Protein AF-A0A927V1V5-F1 (afdb_monomer_lite)

Sequence (125 aa):
MKPTNKSLKPTLYIIYFIAGTVLFLLMTCGIKVPVYQTVEGTVSISGAEVIIQINDYETETLPEQIYYYVNRDEWVECVSDYDASKAGYVISNIHNLEDKTTVHIDVETEQMTLFEIIFKRGGDI

Foldseek 3Di:
DDDDPPPPPVVVVVVVVVVVVVVVLVVLQVDKDFDWDKFKWFWDDDPQWIWTFTPPDDDPDAAQKKWKAPDPVPDIDIDRDWDDDPGGTIDGDDPPCPPPGMMIMIGGDDIDGSSCCVPVVVPVD

Radius of gyration: 23.99 Å; chains: 1; bounding box: 42×27×83 Å

Secondary structure (DSSP, 8-state):
---------HHHHHHHHHHHHHHHHHHHTT-EEEEEEEEEEEEEEETTEEEEEETT---SS--S-EEEESSTTT--EEE---EEETTEEEES--SS-TT-SEEEEEEEEEEEEHHHIIIIITT--

Structure (mmCIF, N/CA/C/O backbone):
data_AF-A0A927V1V5-F1
#
_entry.id   AF-A0A927V1V5-F1
#
loop_
_atom_site.group_PDB
_atom_site.id
_atom_site.type_symbol
_atom_site.label_atom_id
_atom_site.label_alt_id
_atom_site.label_comp_id
_atom_site.label_asym_id
_atom_site.label_entity_id
_atom_site.label_seq_id
_atom_site.pdbx_PDB_ins_code
_atom_site.Cartn_x
_atom_site.Cartn_y
_atom_site.Cartn_z
_atom_site.occupancy
_atom_site.B_iso_or_equiv
_atom_site.auth_seq_id
_atom_site.auth_comp_id
_atom_site.auth_asym_id
_atom_site.auth_atom_id
_atom_site.pdbx_PDB_model_num
ATOM 1 N N . MET A 1 1 ? 11.693 -13.596 -61.434 1.00 47.66 1 MET A N 1
ATOM 2 C CA . MET A 1 1 ? 12.082 -12.763 -60.273 1.00 47.66 1 MET A CA 1
ATOM 3 C C . MET A 1 1 ? 11.845 -13.575 -59.008 1.00 47.66 1 MET A C 1
ATOM 5 O O . MET A 1 1 ? 10.723 -14.006 -58.794 1.00 47.66 1 MET A O 1
ATOM 9 N N . LYS A 1 2 ? 12.896 -13.876 -58.235 1.00 43.66 2 LYS A N 1
ATOM 10 C CA . LYS A 1 2 ? 12.781 -14.594 -56.952 1.00 43.66 2 LYS A CA 1
ATOM 11 C C . LYS A 1 2 ? 12.393 -13.585 -55.861 1.00 43.66 2 LYS A C 1
ATOM 13 O O . LYS A 1 2 ? 13.003 -12.515 -55.842 1.00 43.66 2 LYS A O 1
ATOM 18 N N . PRO A 1 3 ? 11.436 -13.882 -54.967 1.00 50.38 3 PRO A N 1
ATOM 19 C CA . PRO A 1 3 ? 11.122 -12.982 -53.867 1.00 50.38 3 PRO A CA 1
ATOM 20 C C . PRO A 1 3 ? 12.302 -12.967 -52.888 1.00 50.38 3 PRO A C 1
ATOM 22 O O . PRO A 1 3 ? 12.666 -13.990 -52.307 1.00 50.38 3 PRO A O 1
ATOM 25 N N . THR A 1 4 ? 12.939 -11.810 -52.733 1.00 53.06 4 THR A N 1
ATOM 26 C CA . THR A 1 4 ? 13.918 -11.558 -51.677 1.00 53.06 4 THR A CA 1
ATOM 27 C C . THR A 1 4 ? 13.168 -11.461 -50.358 1.00 53.06 4 THR A C 1
ATOM 29 O O . THR A 1 4 ? 12.617 -10.421 -50.004 1.00 53.06 4 THR A O 1
ATOM 32 N N . ASN A 1 5 ? 13.133 -12.573 -49.629 1.00 57.28 5 ASN A N 1
ATOM 33 C CA . ASN A 1 5 ? 12.676 -12.599 -48.251 1.00 57.28 5 ASN A CA 1
ATOM 34 C C . ASN A 1 5 ? 13.672 -11.757 -47.432 1.00 57.28 5 ASN A 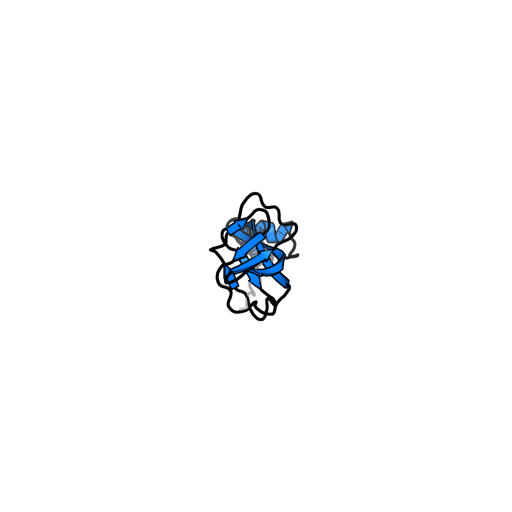C 1
ATOM 36 O O . ASN A 1 5 ? 14.761 -12.225 -47.096 1.00 57.28 5 ASN A O 1
ATOM 40 N N . LYS A 1 6 ? 13.368 -10.470 -47.209 1.00 59.88 6 LYS A N 1
ATOM 41 C CA . LYS A 1 6 ? 14.142 -9.603 -46.313 1.00 59.88 6 LYS A CA 1
ATOM 42 C C . LYS A 1 6 ? 13.939 -10.146 -44.902 1.00 59.88 6 LYS A C 1
ATOM 44 O O . LYS A 1 6 ? 13.024 -9.718 -44.208 1.00 59.88 6 LYS A O 1
ATOM 49 N N . SER A 1 7 ? 14.772 -11.098 -44.481 1.00 60.47 7 SER A N 1
ATOM 50 C CA . SER A 1 7 ? 14.837 -11.477 -43.075 1.00 60.47 7 SER A CA 1
ATOM 51 C C . SER A 1 7 ? 15.182 -10.207 -42.298 1.00 60.47 7 SER A C 1
ATOM 53 O O . SER A 1 7 ? 16.287 -9.671 -42.446 1.00 60.47 7 SER A O 1
ATOM 55 N N . LEU A 1 8 ? 14.235 -9.679 -41.524 1.00 59.47 8 LEU A N 1
ATOM 56 C CA . LEU A 1 8 ? 14.537 -8.680 -40.506 1.00 59.47 8 LEU A CA 1
ATOM 57 C C . LEU A 1 8 ? 15.703 -9.235 -39.684 1.00 59.47 8 LEU A C 1
ATOM 59 O O . LEU A 1 8 ? 15.613 -10.334 -39.140 1.00 59.47 8 LEU A O 1
ATOM 63 N N . LYS A 1 9 ? 16.844 -8.533 -39.706 1.00 73.88 9 LYS A N 1
ATOM 64 C CA . LYS A 1 9 ? 18.068 -9.020 -39.065 1.00 73.88 9 LYS A CA 1
ATOM 65 C C . LYS A 1 9 ? 17.763 -9.206 -37.573 1.00 73.88 9 LYS A C 1
ATOM 67 O O . LYS A 1 9 ? 17.371 -8.218 -36.951 1.00 73.88 9 LYS A O 1
ATOM 72 N N . PRO A 1 10 ? 17.966 -10.400 -36.988 1.00 80.31 10 PRO A N 1
ATOM 73 C CA . PRO A 1 10 ? 17.665 -10.672 -35.578 1.00 80.31 10 PRO A CA 1
ATOM 74 C C . PRO A 1 10 ? 18.268 -9.633 -34.623 1.00 80.31 10 PRO A C 1
ATOM 76 O O . PRO A 1 10 ? 17.669 -9.266 -33.620 1.00 80.31 10 PRO A O 1
ATOM 79 N N . THR A 1 11 ? 19.419 -9.074 -34.993 1.00 84.06 11 THR A N 1
ATOM 80 C CA . THR A 1 11 ? 20.098 -7.992 -34.276 1.00 84.06 11 THR A CA 1
ATOM 8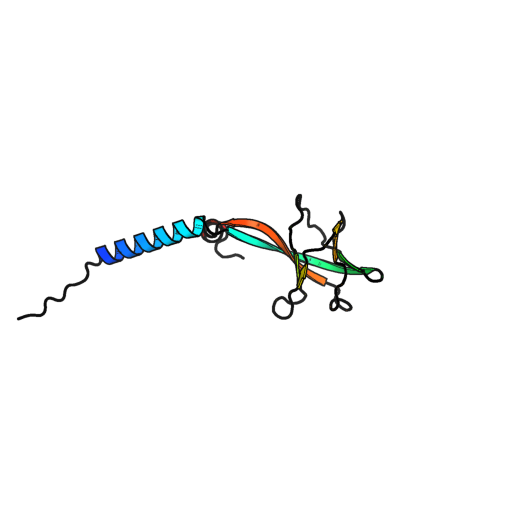1 C C . THR A 1 11 ? 19.250 -6.726 -34.121 1.00 84.06 11 THR A C 1
ATOM 83 O O . THR A 1 11 ? 19.249 -6.134 -33.050 1.00 84.06 11 THR A O 1
ATOM 86 N N . LEU A 1 12 ? 18.505 -6.309 -35.153 1.00 85.75 12 LEU A N 1
ATOM 87 C CA . LEU A 1 12 ? 17.632 -5.129 -35.074 1.00 85.75 12 LEU A CA 1
ATOM 88 C C . LEU A 1 12 ? 16.483 -5.356 -34.091 1.00 85.75 12 LEU A C 1
ATOM 90 O O . LEU A 1 12 ? 16.126 -4.446 -33.350 1.00 85.75 12 LEU A O 1
ATOM 94 N N . TYR A 1 13 ? 15.945 -6.576 -34.058 1.00 87.12 13 TYR A N 1
ATOM 95 C CA . TYR A 1 13 ? 14.906 -6.953 -33.105 1.00 87.12 13 TYR A CA 1
ATOM 96 C C . TYR A 1 13 ? 15.429 -6.926 -31.663 1.00 87.12 13 TYR A C 1
ATOM 98 O O . TYR A 1 13 ? 14.782 -6.361 -30.789 1.00 87.12 13 TYR A O 1
ATOM 106 N N . ILE A 1 14 ? 16.634 -7.459 -31.427 1.00 89.94 14 ILE A N 1
ATOM 107 C CA . ILE A 1 14 ? 17.279 -7.423 -30.106 1.00 89.94 14 ILE A CA 1
ATOM 108 C C . ILE A 1 14 ? 17.517 -5.975 -29.656 1.00 89.94 14 ILE A C 1
ATOM 110 O O . ILE A 1 14 ? 17.200 -5.632 -28.522 1.00 89.94 14 ILE A O 1
ATOM 114 N N . ILE A 1 15 ? 18.031 -5.111 -30.539 1.00 91.00 15 ILE A N 1
ATOM 115 C CA . ILE A 1 15 ? 18.261 -3.693 -30.219 1.00 91.00 15 ILE A CA 1
ATOM 116 C C . ILE A 1 15 ? 16.944 -2.990 -29.878 1.00 91.00 15 ILE A C 1
ATOM 118 O O . ILE A 1 15 ? 16.880 -2.269 -28.886 1.00 91.00 15 ILE A O 1
ATOM 122 N N . TYR A 1 16 ? 15.893 -3.218 -30.670 1.00 91.12 16 TYR A N 1
ATOM 123 C CA . TYR A 1 16 ? 14.567 -2.660 -30.406 1.00 91.12 16 TYR A CA 1
ATOM 124 C C . TYR A 1 16 ? 14.027 -3.106 -29.044 1.00 91.12 16 TYR A C 1
ATOM 126 O O . TYR A 1 16 ? 13.550 -2.282 -28.268 1.00 91.12 16 TYR A O 1
ATOM 134 N N . PHE A 1 17 ? 14.158 -4.396 -28.732 1.00 92.69 17 PHE A N 1
ATOM 135 C CA . PHE A 1 17 ? 13.721 -4.948 -27.458 1.00 92.69 17 PHE A CA 1
ATOM 136 C C . PHE A 1 17 ? 14.469 -4.316 -26.277 1.00 92.69 17 PHE A C 1
ATOM 138 O O . PHE A 1 17 ? 13.840 -3.849 -25.334 1.00 92.69 17 PHE A O 1
ATOM 145 N N . ILE A 1 18 ? 15.801 -4.220 -26.356 1.00 94.69 18 ILE A N 1
ATOM 146 C CA . ILE A 1 18 ? 16.618 -3.578 -25.316 1.00 94.69 18 ILE A CA 1
ATOM 147 C C . ILE A 1 18 ? 16.213 -2.112 -25.139 1.00 94.69 18 ILE A C 1
ATOM 149 O O . ILE A 1 18 ? 16.021 -1.667 -24.011 1.00 94.69 18 ILE A O 1
ATOM 153 N N . ALA A 1 19 ? 16.047 -1.366 -26.235 1.00 94.25 19 ALA A N 1
ATOM 154 C CA . ALA A 1 19 ? 15.645 0.036 -26.176 1.00 94.25 19 ALA A CA 1
ATOM 155 C C . ALA A 1 19 ? 14.267 0.211 -25.517 1.00 94.25 19 ALA A C 1
ATOM 157 O O . ALA A 1 19 ? 14.101 1.096 -24.679 1.00 94.25 19 ALA A O 1
ATOM 158 N N . GLY A 1 20 ? 13.305 -0.656 -25.848 1.00 94.19 20 GLY A N 1
ATOM 159 C CA . GLY A 1 20 ? 11.983 -0.667 -25.225 1.00 94.19 20 GLY A CA 1
ATOM 160 C C . GLY A 1 20 ? 12.049 -0.939 -23.722 1.00 94.19 20 GLY A C 1
ATOM 161 O O . GLY A 1 20 ? 11.460 -0.195 -22.941 1.00 94.19 20 GLY A O 1
ATOM 162 N N . THR A 1 21 ? 12.824 -1.941 -23.306 1.00 91.44 21 THR A N 1
ATOM 163 C CA . THR A 1 21 ? 13.018 -2.266 -21.886 1.00 91.44 21 THR A CA 1
ATOM 164 C C . THR A 1 21 ? 13.675 -1.116 -21.128 1.00 91.44 21 THR A C 1
ATOM 166 O O . THR A 1 21 ? 13.213 -0.752 -20.052 1.00 91.44 21 THR A O 1
ATOM 169 N N . VAL A 1 22 ? 14.716 -0.492 -21.690 1.00 92.38 22 VAL A N 1
ATOM 170 C CA . VAL A 1 22 ? 15.376 0.664 -21.062 1.00 92.38 22 VAL A CA 1
ATOM 171 C C . VAL A 1 22 ? 14.407 1.838 -20.926 1.00 92.38 22 VAL A C 1
ATOM 173 O O . VAL A 1 22 ? 14.347 2.451 -19.864 1.00 92.38 22 VAL A O 1
ATOM 176 N N . LEU A 1 23 ? 13.618 2.134 -21.963 1.00 93.56 23 LEU A N 1
ATOM 177 C CA . LEU A 1 23 ? 12.625 3.206 -21.913 1.00 93.56 23 LEU A CA 1
ATOM 178 C C . LEU A 1 23 ? 11.558 2.939 -20.843 1.00 93.56 23 LEU A C 1
ATOM 180 O O . LEU A 1 23 ? 11.210 3.845 -20.089 1.00 93.56 23 LEU A O 1
ATOM 184 N N . PHE A 1 24 ? 11.075 1.699 -20.750 1.00 90.38 24 PHE A N 1
ATOM 185 C CA . PHE A 1 24 ? 10.141 1.285 -19.707 1.00 90.38 24 PHE A CA 1
ATOM 186 C C . PHE A 1 24 ? 10.739 1.495 -18.310 1.00 90.38 24 PHE A C 1
ATOM 188 O O . PHE A 1 24 ? 10.131 2.178 -17.490 1.00 90.38 24 PHE A O 1
ATOM 195 N N . LEU A 1 25 ? 11.957 1.001 -18.065 1.00 89.56 25 LEU A N 1
ATOM 196 C CA . LEU A 1 25 ? 12.640 1.158 -16.777 1.00 89.56 25 LEU A CA 1
ATOM 197 C C . LEU A 1 25 ? 12.826 2.633 -16.400 1.00 89.56 25 LEU A C 1
ATOM 199 O O . LEU A 1 25 ? 12.541 3.013 -15.266 1.00 89.56 25 LEU A O 1
ATOM 203 N N . LEU A 1 26 ? 13.219 3.484 -17.351 1.00 90.50 26 LEU A N 1
ATOM 204 C CA . LEU A 1 26 ? 13.342 4.925 -17.118 1.00 90.50 26 LEU A CA 1
ATOM 205 C C . LEU A 1 26 ? 12.011 5.560 -16.705 1.00 90.50 26 LEU A C 1
ATOM 207 O O . LEU A 1 26 ? 11.992 6.394 -15.801 1.00 90.50 26 LEU A O 1
ATOM 211 N N . MET A 1 27 ? 10.898 5.151 -17.320 1.00 89.62 27 MET A N 1
ATOM 212 C CA . MET A 1 27 ? 9.579 5.638 -16.916 1.00 89.62 27 MET A CA 1
ATOM 213 C C . MET A 1 27 ? 9.186 5.154 -15.517 1.00 89.62 27 MET A C 1
ATOM 215 O O . MET A 1 27 ? 8.623 5.933 -14.750 1.00 89.62 27 MET A O 1
ATOM 219 N N . THR A 1 28 ? 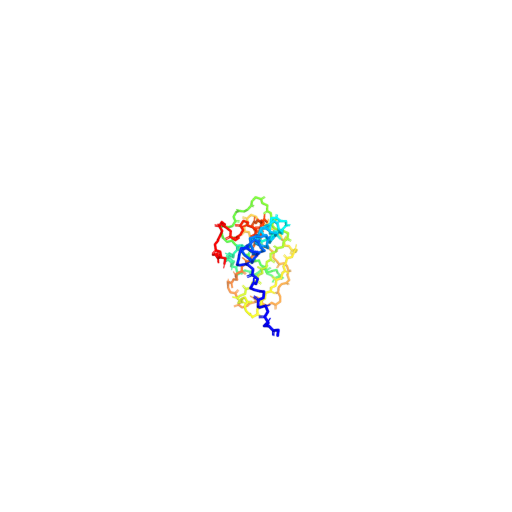9.535 3.920 -15.135 1.00 90.25 28 THR A N 1
ATOM 220 C CA . THR A 1 28 ? 9.219 3.403 -13.790 1.00 90.25 28 THR A CA 1
ATOM 221 C C . THR A 1 28 ? 9.905 4.170 -12.655 1.00 90.25 28 THR A C 1
ATOM 223 O O . THR A 1 28 ? 9.363 4.225 -11.555 1.00 90.25 28 THR A O 1
ATOM 226 N N . CYS A 1 29 ? 11.039 4.831 -12.910 1.00 86.62 29 CYS A N 1
ATOM 227 C CA . CYS A 1 29 ? 11.691 5.700 -11.924 1.00 86.62 29 CYS A CA 1
ATOM 228 C C . CYS A 1 29 ? 10.888 6.977 -11.614 1.00 86.62 29 CYS A C 1
ATOM 230 O O . CYS A 1 29 ? 11.083 7.577 -10.561 1.00 86.62 29 CYS A O 1
ATOM 232 N N . GLY A 1 30 ? 10.013 7.417 -12.526 1.00 85.19 30 GLY A N 1
ATOM 233 C CA . GLY A 1 30 ? 9.192 8.621 -12.353 1.00 85.19 30 GLY A CA 1
ATOM 234 C C . GLY A 1 30 ? 7.824 8.364 -11.719 1.00 85.19 30 GLY A C 1
ATOM 235 O O . GLY A 1 30 ? 7.166 9.306 -11.283 1.00 85.19 30 GLY A O 1
ATOM 236 N N . ILE A 1 31 ? 7.388 7.104 -11.667 1.00 87.88 31 ILE A N 1
ATOM 237 C CA . ILE A 1 31 ? 6.092 6.720 -11.106 1.00 87.88 31 ILE A CA 1
ATOM 238 C C . ILE A 1 31 ? 6.281 6.458 -9.615 1.00 87.88 31 ILE A C 1
ATOM 240 O O . ILE A 1 31 ? 6.986 5.521 -9.243 1.00 87.88 31 ILE A O 1
ATOM 244 N N . LYS A 1 32 ? 5.645 7.275 -8.773 1.00 87.94 32 LYS A N 1
ATOM 245 C CA . LYS A 1 32 ? 5.547 7.031 -7.331 1.00 87.94 32 LYS A CA 1
ATOM 246 C C . LYS A 1 32 ? 4.305 6.207 -7.028 1.00 87.94 32 LYS A C 1
ATOM 248 O O . LYS A 1 32 ? 3.241 6.474 -7.581 1.00 87.94 32 LYS A O 1
ATOM 253 N N . VAL A 1 33 ? 4.459 5.227 -6.152 1.00 85.31 33 VAL A N 1
ATOM 254 C CA . VAL A 1 33 ? 3.401 4.329 -5.706 1.00 85.31 33 VAL A CA 1
ATOM 255 C C . VAL A 1 33 ? 3.390 4.347 -4.174 1.00 85.31 33 VAL A C 1
ATOM 257 O O . VAL A 1 33 ? 4.448 4.137 -3.569 1.00 85.31 33 VAL A O 1
ATOM 260 N N . PRO A 1 34 ? 2.238 4.623 -3.545 1.00 82.38 34 PRO A N 1
ATOM 261 C CA . PRO A 1 34 ? 2.098 4.514 -2.099 1.00 82.38 34 PRO A CA 1
ATOM 262 C C . PRO A 1 34 ? 2.160 3.043 -1.675 1.00 82.38 34 PRO A C 1
ATOM 264 O O . PRO A 1 34 ? 1.572 2.170 -2.319 1.00 82.38 34 PRO A O 1
ATOM 267 N N . VAL A 1 35 ? 2.897 2.767 -0.603 1.00 81.25 35 VAL A N 1
ATOM 268 C CA . VAL A 1 35 ? 3.037 1.433 -0.019 1.00 81.25 35 VAL A CA 1
ATOM 269 C C . VAL A 1 35 ? 2.235 1.376 1.26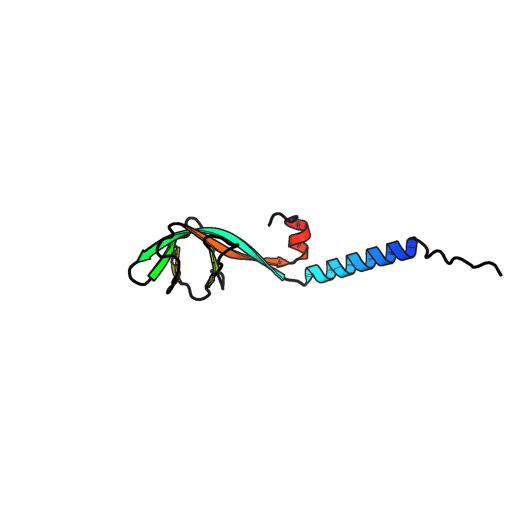9 1.00 81.25 35 VAL A C 1
ATOM 271 O O . VAL A 1 35 ? 2.483 2.137 2.207 1.00 81.25 35 VAL A O 1
ATOM 274 N N . TYR A 1 36 ? 1.298 0.436 1.314 1.00 81.62 36 TYR A N 1
ATOM 275 C CA . TYR A 1 36 ? 0.441 0.213 2.468 1.00 81.62 36 TYR A CA 1
ATOM 276 C C . TYR A 1 36 ? 0.923 -0.985 3.276 1.00 81.62 36 TYR A C 1
ATOM 278 O O . TYR A 1 36 ? 1.366 -1.988 2.715 1.00 81.62 36 TYR A O 1
ATOM 286 N N . GLN A 1 37 ? 0.807 -0.880 4.594 1.00 79.75 37 GLN A N 1
ATOM 287 C CA . GLN A 1 37 ? 0.937 -2.000 5.510 1.00 79.75 37 GLN A CA 1
ATOM 288 C C . GLN A 1 37 ? -0.422 -2.279 6.139 1.00 79.75 37 GLN A C 1
ATOM 290 O O . GLN A 1 37 ? -1.064 -1.368 6.658 1.00 79.75 37 GLN A O 1
ATOM 295 N N . THR A 1 38 ? -0.840 -3.541 6.109 1.00 84.69 38 THR A N 1
ATOM 296 C CA . THR A 1 38 ? -2.051 -3.981 6.799 1.00 84.69 38 THR A CA 1
ATOM 297 C C . THR A 1 38 ? -1.737 -4.257 8.264 1.00 84.69 38 THR A C 1
ATOM 299 O O . THR A 1 38 ? -0.842 -5.045 8.578 1.00 84.69 38 THR A O 1
ATOM 302 N N . VAL A 1 39 ? -2.488 -3.628 9.160 1.00 81.62 39 VAL A N 1
ATOM 303 C CA . VAL A 1 39 ? -2.434 -3.848 10.609 1.00 81.62 39 VAL A CA 1
ATOM 304 C C . VAL A 1 39 ? -3.807 -4.248 11.131 1.00 81.62 39 VAL A C 1
ATOM 306 O O . VAL A 1 39 ? -4.834 -3.887 10.558 1.00 81.62 39 VAL A O 1
ATOM 309 N N . GLU A 1 40 ? -3.838 -5.019 12.213 1.00 82.25 40 GLU A N 1
ATOM 310 C CA . GLU A 1 40 ? -5.090 -5.399 12.864 1.00 82.25 40 GLU A CA 1
ATOM 311 C C . GLU A 1 40 ? -5.477 -4.363 13.922 1.00 82.25 40 GLU A C 1
ATOM 313 O O . GLU A 1 40 ? -4.682 -3.993 14.788 1.00 82.25 40 GLU A O 1
ATOM 318 N N . GLY A 1 41 ? -6.721 -3.898 13.848 1.00 77.81 41 GLY A N 1
ATOM 319 C CA . GLY A 1 41 ? -7.340 -3.000 14.808 1.00 77.81 41 GLY A CA 1
ATOM 320 C C . GLY A 1 41 ? -8.455 -3.699 15.578 1.00 77.81 41 GLY A C 1
ATOM 321 O O . GLY A 1 41 ? -9.246 -4.459 15.015 1.00 77.81 41 GLY A O 1
ATOM 322 N N . THR A 1 42 ? -8.546 -3.423 16.875 1.00 79.06 42 THR A N 1
ATOM 323 C CA . THR A 1 42 ? -9.689 -3.829 17.701 1.00 79.06 42 THR A CA 1
ATOM 324 C C . THR A 1 42 ? -10.725 -2.717 17.698 1.00 79.06 42 THR A C 1
ATOM 326 O O . THR A 1 42 ? -10.398 -1.560 17.955 1.00 79.06 42 THR A O 1
ATOM 329 N N . VAL A 1 43 ? -11.979 -3.060 17.424 1.00 79.50 43 VAL A N 1
ATOM 330 C CA . VAL A 1 43 ? -13.077 -2.091 17.442 1.00 79.50 43 VAL A CA 1
ATOM 331 C C . VAL A 1 43 ? -13.618 -1.981 18.863 1.00 79.50 43 VAL A C 1
ATOM 333 O O . VAL A 1 43 ? -13.938 -2.983 19.502 1.00 79.50 43 VAL A O 1
ATOM 336 N N . SER A 1 44 ? -13.750 -0.755 19.358 1.00 74.31 44 SER A N 1
ATOM 337 C CA . SER A 1 44 ? -14.434 -0.456 20.611 1.00 74.31 44 SER A CA 1
ATOM 338 C C . SER A 1 44 ? -15.458 0.651 20.389 1.00 74.31 44 SER A C 1
ATOM 340 O O . SER A 1 44 ? -15.180 1.660 19.746 1.00 74.31 44 SER A O 1
ATOM 342 N N . ILE A 1 45 ? -16.671 0.445 20.895 1.00 72.75 45 ILE A N 1
ATOM 343 C CA . ILE A 1 45 ? -17.770 1.402 20.754 1.00 72.75 45 ILE A CA 1
ATOM 344 C C . ILE A 1 45 ? -17.865 2.187 22.059 1.00 72.75 45 ILE A C 1
ATOM 346 O O . ILE A 1 45 ? -18.098 1.606 23.121 1.00 72.75 45 ILE A O 1
ATOM 350 N N . SER A 1 46 ? -17.685 3.505 21.985 1.00 69.00 46 SER A N 1
ATOM 351 C CA . SER A 1 46 ? -17.798 4.408 23.132 1.00 69.00 46 SER A CA 1
ATOM 352 C C . SER A 1 46 ? -18.862 5.465 22.848 1.00 69.00 46 SER A C 1
ATOM 354 O O . SER A 1 46 ? -18.593 6.531 22.299 1.00 69.00 46 SER A O 1
ATOM 356 N N . GLY A 1 47 ? -20.108 5.173 23.225 1.00 69.94 47 GLY A N 1
ATOM 357 C CA . GLY A 1 47 ? -21.231 6.080 22.984 1.00 69.94 47 GLY A CA 1
ATOM 358 C C . GLY A 1 47 ? -21.607 6.145 21.502 1.00 69.94 47 GLY A C 1
ATOM 359 O O . GLY A 1 47 ? -22.090 5.157 20.963 1.00 69.94 47 GLY A O 1
ATOM 360 N N . ALA A 1 48 ? -21.423 7.309 20.871 1.00 65.94 48 ALA A N 1
ATOM 361 C CA . ALA A 1 48 ? -21.706 7.536 19.446 1.00 65.94 48 ALA A CA 1
ATOM 362 C C . ALA A 1 48 ? -20.450 7.462 18.553 1.00 65.94 48 ALA A C 1
ATOM 364 O O . ALA A 1 48 ? -20.531 7.701 17.350 1.00 65.94 48 ALA A O 1
ATOM 365 N N . GLU A 1 49 ? -19.291 7.162 19.141 1.00 67.19 49 GLU A N 1
ATOM 366 C CA . GLU A 1 49 ? -18.002 7.111 18.455 1.00 67.19 49 GLU A CA 1
ATOM 367 C C . GLU A 1 49 ? -17.503 5.666 18.368 1.00 67.19 49 GLU A C 1
ATOM 369 O O . GLU A 1 49 ? -17.639 4.880 19.315 1.00 67.19 49 GLU A O 1
ATOM 374 N N . VAL A 1 50 ? -16.912 5.321 17.221 1.00 68.69 50 VAL A N 1
ATOM 375 C CA . VAL A 1 50 ? -16.259 4.032 16.998 1.00 68.69 50 VAL A CA 1
ATOM 376 C C . VAL A 1 50 ? -14.755 4.260 17.061 1.00 68.69 50 VAL A C 1
ATOM 378 O O . VAL A 1 50 ? -14.163 4.967 16.251 1.00 68.69 50 VAL A O 1
ATOM 381 N N . ILE A 1 51 ? -14.123 3.674 18.067 1.00 70.88 51 ILE A N 1
ATOM 382 C CA . ILE A 1 51 ? -12.692 3.815 18.303 1.00 70.88 51 ILE A CA 1
ATOM 383 C C . ILE A 1 51 ? -12.023 2.542 17.807 1.00 70.88 51 ILE A C 1
ATOM 385 O O . ILE A 1 51 ? -12.331 1.450 18.294 1.00 70.88 51 ILE A O 1
ATOM 389 N N . ILE A 1 52 ? -11.098 2.678 16.857 1.00 71.94 52 ILE A N 1
ATOM 390 C CA . ILE A 1 52 ? -10.316 1.554 16.354 1.00 71.94 52 ILE A CA 1
ATOM 391 C C . ILE A 1 52 ? -8.924 1.618 16.972 1.00 71.94 52 ILE A C 1
ATOM 393 O O . ILE A 1 52 ? -8.093 2.478 16.669 1.00 71.94 52 ILE A O 1
ATOM 397 N N . GLN A 1 53 ? -8.673 0.681 17.876 1.00 70.75 53 GLN A N 1
ATOM 398 C CA . GLN A 1 53 ? -7.413 0.587 18.582 1.00 70.75 53 GLN A CA 1
ATOM 399 C C . GLN A 1 53 ? -6.438 -0.272 17.781 1.00 70.75 53 GLN A C 1
ATOM 401 O O . GLN A 1 53 ? -6.646 -1.477 17.645 1.00 70.75 53 GLN A O 1
ATOM 406 N N . ILE A 1 54 ? -5.374 0.335 17.261 1.00 69.19 54 ILE A N 1
ATOM 407 C CA . ILE A 1 54 ? -4.270 -0.394 16.634 1.00 69.19 54 ILE A CA 1
ATOM 408 C C . ILE A 1 54 ? -3.201 -0.600 17.702 1.00 69.19 54 ILE A C 1
ATOM 410 O O . ILE A 1 54 ? -2.623 0.367 18.197 1.00 69.19 54 ILE A O 1
ATOM 414 N N . ASN A 1 55 ? -2.958 -1.853 18.076 1.00 58.19 55 ASN A N 1
ATOM 415 C CA . ASN A 1 55 ? -1.863 -2.188 18.980 1.00 58.19 55 ASN A CA 1
ATOM 416 C C . ASN A 1 55 ? -0.555 -2.256 18.169 1.00 58.19 55 ASN A C 1
ATOM 418 O O . ASN A 1 55 ? -0.556 -2.748 17.044 1.00 58.19 55 ASN A O 1
ATOM 422 N N . ASP A 1 56 ? 0.544 -1.755 18.735 1.00 57.91 56 ASP A N 1
ATOM 423 C CA . ASP A 1 56 ? 1.906 -1.824 18.172 1.00 57.91 56 ASP A CA 1
ATOM 424 C C . ASP A 1 56 ? 2.180 -1.053 16.859 1.00 57.91 56 ASP A C 1
ATOM 426 O O . ASP A 1 56 ? 3.174 -1.325 16.185 1.00 57.91 56 ASP A O 1
ATOM 430 N N . TYR A 1 57 ? 1.369 -0.050 16.497 1.00 59.56 57 TYR A N 1
ATOM 431 C CA . TYR A 1 57 ? 1.671 0.829 15.357 1.00 59.56 57 TYR A CA 1
ATOM 432 C C . TYR A 1 57 ? 2.248 2.174 15.816 1.00 59.56 57 TYR A C 1
ATOM 434 O O . TYR A 1 57 ? 1.519 3.123 16.104 1.00 59.56 57 TYR A O 1
ATOM 442 N N . GLU A 1 58 ? 3.577 2.249 15.891 1.00 55.91 58 GLU A N 1
ATOM 443 C CA . GLU A 1 58 ? 4.310 3.490 16.147 1.00 55.91 58 GLU A CA 1
ATOM 444 C C . GLU A 1 58 ? 4.783 4.098 14.820 1.00 55.91 58 GLU A C 1
ATOM 446 O O . GLU A 1 58 ? 5.740 3.622 14.211 1.00 55.91 58 GLU A O 1
ATOM 451 N N . THR A 1 59 ? 4.134 5.174 14.371 1.00 56.38 59 THR A N 1
ATOM 452 C CA . THR A 1 59 ? 4.658 6.011 13.282 1.00 56.38 59 THR A CA 1
ATOM 453 C C . THR A 1 59 ? 4.927 7.421 13.769 1.00 56.38 59 THR A C 1
ATOM 455 O O . THR A 1 59 ? 4.097 8.026 14.444 1.00 56.38 59 THR A O 1
ATOM 458 N N . GLU A 1 60 ? 6.076 7.981 13.385 1.00 53.25 60 GLU A N 1
ATOM 459 C CA . GLU A 1 60 ? 6.419 9.381 13.677 1.00 53.25 60 GLU A CA 1
ATOM 460 C C . GLU A 1 60 ? 5.507 10.375 12.937 1.00 53.25 60 GLU A C 1
ATOM 462 O O . GLU A 1 60 ? 5.331 11.510 13.379 1.00 53.25 60 GLU A O 1
ATOM 467 N N . THR A 1 61 ? 4.906 9.948 11.824 1.00 59.50 61 THR A N 1
ATOM 468 C CA . THR A 1 61 ? 4.003 10.750 10.997 1.00 59.50 61 THR A CA 1
ATOM 469 C C . THR A 1 61 ? 2.690 10.025 10.781 1.00 59.50 61 THR A C 1
ATOM 471 O O . THR A 1 61 ? 2.684 8.848 10.424 1.00 59.50 61 THR A O 1
ATOM 474 N N . LEU A 1 62 ? 1.585 10.741 10.970 1.00 64.12 62 LEU A N 1
ATOM 475 C CA . LEU A 1 62 ? 0.253 10.231 10.680 1.00 64.12 62 LEU A CA 1
ATOM 476 C C . LEU A 1 62 ? 0.009 10.272 9.167 1.00 64.12 62 LEU A C 1
ATOM 478 O O . LEU A 1 62 ? 0.254 11.315 8.555 1.00 64.12 62 LEU A O 1
ATOM 482 N N . PRO A 1 63 ? -0.439 9.170 8.553 1.00 69.00 63 PRO A N 1
ATOM 483 C CA . PRO A 1 63 ? -0.752 9.143 7.128 1.00 69.00 63 PRO A CA 1
ATOM 484 C C . PRO A 1 63 ? -1.947 10.043 6.815 1.00 69.00 63 PRO A C 1
ATOM 486 O O . PRO A 1 63 ? -2.865 10.182 7.611 1.00 69.00 63 PRO A O 1
ATOM 489 N N . GLU A 1 64 ? -2.003 10.641 5.633 1.00 68.62 64 GLU A N 1
ATOM 490 C CA . GLU A 1 64 ? -3.135 11.519 5.297 1.00 68.62 64 GLU A CA 1
ATOM 491 C C . GLU A 1 64 ? -4.474 10.766 5.215 1.00 68.62 64 GLU A C 1
ATOM 493 O O . GLU A 1 64 ? -5.534 11.359 5.412 1.00 68.62 64 GLU A O 1
ATOM 498 N N . GLN A 1 65 ? -4.439 9.468 4.904 1.00 74.62 65 GLN A N 1
ATOM 499 C CA . GLN A 1 65 ? -5.621 8.625 4.737 1.00 74.62 65 GLN A CA 1
ATOM 500 C C . GLN A 1 65 ? -5.343 7.217 5.259 1.00 74.62 65 GLN A C 1
ATOM 502 O O . GLN A 1 65 ? -4.249 6.680 5.071 1.00 74.62 65 GLN A O 1
ATOM 507 N N . ILE A 1 66 ? -6.356 6.612 5.872 1.00 77.06 66 ILE A N 1
ATOM 508 C CA . ILE A 1 66 ? -6.353 5.206 6.275 1.00 77.06 66 ILE A CA 1
ATOM 509 C C . ILE A 1 66 ? -7.516 4.485 5.603 1.00 77.06 66 ILE A C 1
ATOM 511 O O . ILE A 1 66 ? -8.597 5.051 5.427 1.00 77.06 66 ILE A O 1
ATOM 515 N N . TYR A 1 67 ? -7.300 3.227 5.240 1.00 84.25 67 TYR A N 1
ATOM 516 C CA . TYR A 1 67 ? -8.349 2.374 4.694 1.00 84.25 67 TYR A CA 1
ATOM 517 C C . TYR A 1 67 ? -8.652 1.273 5.691 1.00 84.25 67 TYR A C 1
ATOM 519 O O . TYR A 1 67 ? -7.723 0.636 6.172 1.00 84.25 67 TYR A O 1
ATOM 527 N N . TYR A 1 68 ? -9.920 1.014 5.994 1.00 83.38 68 TYR A N 1
ATOM 528 C CA . TYR A 1 68 ? -10.301 -0.053 6.916 1.00 83.38 68 TYR A CA 1
ATOM 529 C C . TYR A 1 68 ? -11.320 -1.009 6.293 1.00 83.38 68 TYR A C 1
ATOM 531 O O . TYR A 1 68 ? -12.136 -0.623 5.451 1.00 83.38 68 TYR A O 1
ATOM 539 N N . TYR A 1 69 ? -11.251 -2.279 6.689 1.00 83.50 69 TYR A N 1
ATOM 540 C CA . TYR A 1 69 ? -12.119 -3.342 6.191 1.00 83.50 69 TYR A CA 1
ATOM 541 C C . TYR A 1 69 ? -12.179 -4.535 7.145 1.00 83.50 69 TYR A C 1
ATOM 543 O O . TYR A 1 69 ? -11.254 -4.809 7.901 1.00 83.50 69 TYR A O 1
ATOM 551 N N . VAL A 1 70 ? -13.272 -5.295 7.078 1.00 82.44 70 VAL A N 1
ATOM 552 C CA . VAL A 1 70 ? -13.358 -6.631 7.701 1.00 82.44 70 VAL A CA 1
ATOM 553 C C . VAL A 1 70 ? -12.954 -7.702 6.690 1.00 82.44 70 VAL A C 1
ATOM 555 O O . VAL A 1 70 ? -12.221 -8.628 7.017 1.00 82.44 70 VAL A O 1
ATOM 558 N N . ASN A 1 71 ? -13.416 -7.552 5.448 1.00 78.81 71 ASN A N 1
ATOM 559 C CA . ASN A 1 71 ? -13.054 -8.385 4.311 1.00 78.81 71 ASN A CA 1
ATOM 560 C C . ASN A 1 71 ? -12.801 -7.470 3.107 1.00 78.81 71 ASN A C 1
ATOM 562 O O . ASN A 1 71 ? -13.706 -6.752 2.675 1.00 78.81 71 ASN A O 1
ATOM 566 N N . ARG A 1 72 ? -11.572 -7.502 2.578 1.00 77.62 72 ARG A N 1
ATOM 567 C CA . ARG A 1 72 ? -11.117 -6.618 1.496 1.00 77.62 72 ARG A CA 1
ATOM 568 C C . ARG A 1 72 ? -11.939 -6.777 0.216 1.00 77.62 72 ARG A C 1
ATOM 570 O O . ARG A 1 72 ? -12.122 -5.804 -0.508 1.00 77.62 72 ARG A O 1
ATOM 577 N N . ASP A 1 73 ? -12.446 -7.982 -0.040 1.00 79.44 73 ASP A N 1
ATOM 578 C CA . ASP A 1 73 ? -13.216 -8.297 -1.249 1.00 79.44 73 ASP A CA 1
ATOM 579 C C . ASP A 1 73 ? -14.684 -7.858 -1.154 1.00 79.44 73 ASP A C 1
ATOM 581 O O . ASP A 1 73 ? -15.375 -7.765 -2.169 1.00 79.44 73 ASP A O 1
ATOM 585 N N . GLU A 1 74 ? -15.174 -7.592 0.058 1.00 75.62 74 GLU A N 1
ATOM 586 C CA . GLU A 1 74 ? -16.571 -7.226 0.298 1.00 75.62 74 GLU A CA 1
ATOM 587 C C . GLU A 1 74 ? -16.743 -5.724 0.514 1.00 75.62 74 GLU A C 1
ATOM 589 O O . GLU A 1 74 ? -17.667 -5.126 -0.040 1.00 75.62 74 GLU A O 1
ATOM 594 N N . TRP A 1 75 ? -15.888 -5.116 1.343 1.00 75.38 75 TRP A N 1
ATOM 595 C CA . TRP A 1 75 ? -16.093 -3.744 1.795 1.00 75.38 75 TRP A CA 1
ATOM 596 C C . TRP A 1 75 ? -14.800 -3.094 2.282 1.00 75.38 75 TRP A C 1
ATOM 598 O O . TRP A 1 75 ? -14.190 -3.576 3.234 1.00 75.38 75 TRP A O 1
ATOM 608 N N . VAL A 1 76 ? -14.427 -1.971 1.665 1.00 81.31 76 VAL A N 1
ATOM 609 C CA . VAL A 1 76 ? -13.287 -1.133 2.061 1.00 81.31 76 VAL A CA 1
ATOM 610 C C . VAL A 1 76 ? -13.763 0.309 2.175 1.00 81.31 76 VAL A C 1
ATOM 612 O O . VAL A 1 76 ? -14.340 0.845 1.228 1.00 81.31 76 VAL A O 1
ATOM 615 N N . GLU A 1 77 ? -13.490 0.945 3.309 1.00 80.31 77 GLU A N 1
ATOM 616 C CA . GLU A 1 77 ? -13.782 2.360 3.532 1.00 80.31 77 GLU A CA 1
ATOM 617 C C . GLU A 1 77 ? -12.503 3.169 3.721 1.00 80.31 77 GLU A C 1
ATOM 619 O O . GLU A 1 77 ? -11.543 2.705 4.330 1.00 80.31 77 GLU A O 1
ATOM 624 N N . CYS A 1 78 ? -12.504 4.390 3.185 1.00 79.12 78 CYS A N 1
ATOM 625 C CA . CYS A 1 78 ? -11.413 5.348 3.318 1.00 79.12 78 CYS A CA 1
ATOM 626 C C . CYS A 1 78 ? -11.806 6.429 4.320 1.00 79.12 78 CYS A C 1
ATOM 628 O O . CYS A 1 78 ? -12.893 7.004 4.225 1.00 79.12 78 CYS A O 1
ATOM 630 N N . VAL A 1 79 ? -10.902 6.722 5.249 1.00 75.25 79 VAL A N 1
ATOM 631 C CA . VAL A 1 79 ? -11.077 7.744 6.275 1.00 75.25 79 VAL A CA 1
ATOM 632 C C . VAL A 1 79 ? -9.896 8.693 6.219 1.00 75.25 79 VAL A C 1
ATOM 634 O O . VAL A 1 79 ? -8.740 8.295 6.355 1.00 75.25 79 VAL A O 1
ATOM 637 N N . SER A 1 80 ? -10.207 9.968 6.025 1.00 71.75 80 SER A N 1
ATOM 638 C CA . SER A 1 80 ? -9.245 11.071 6.069 1.00 71.75 80 SER A CA 1
ATOM 639 C C . SER A 1 80 ? -9.399 11.941 7.316 1.00 71.75 80 SER A C 1
ATOM 641 O O . SER A 1 80 ? -8.527 12.751 7.605 1.00 71.75 80 SER A O 1
ATOM 643 N N . ASP A 1 81 ? -10.527 11.818 8.018 1.00 69.50 81 ASP A N 1
ATOM 644 C CA . ASP A 1 81 ? -10.832 12.579 9.227 1.00 69.50 81 ASP A CA 1
ATOM 645 C C . ASP A 1 81 ? -10.813 11.623 10.417 1.00 69.50 81 ASP A C 1
ATOM 647 O O . ASP A 1 81 ? -11.788 10.927 10.707 1.00 69.50 81 ASP A O 1
ATOM 651 N N . TYR A 1 82 ? -9.642 11.509 11.031 1.00 69.06 82 TYR A N 1
ATOM 652 C CA . TYR A 1 82 ? -9.416 10.672 12.194 1.00 69.06 82 TYR A CA 1
ATOM 653 C C . TYR A 1 82 ? -8.466 11.393 13.151 1.00 69.06 82 TYR A C 1
ATOM 655 O O . TYR A 1 82 ? -7.588 12.149 12.728 1.00 69.06 82 TYR A O 1
ATOM 663 N N . ASP A 1 83 ? -8.621 11.139 14.447 1.00 67.94 83 ASP A N 1
ATOM 664 C CA . ASP A 1 83 ? -7.672 11.610 15.455 1.00 67.94 83 ASP A CA 1
ATOM 665 C C . ASP A 1 83 ? -6.780 10.442 15.869 1.00 67.94 83 ASP A C 1
ATOM 667 O O . ASP A 1 83 ? -7.265 9.402 16.324 1.00 67.94 83 ASP A O 1
ATOM 671 N N . ALA A 1 84 ? -5.471 10.591 15.689 1.00 61.94 84 ALA A N 1
ATOM 672 C CA . ALA A 1 84 ? -4.520 9.628 16.209 1.00 61.94 84 ALA A CA 1
ATOM 673 C C . ALA A 1 84 ? -4.055 10.074 17.590 1.00 61.94 84 ALA A C 1
ATOM 675 O O . ALA A 1 84 ? -3.083 10.813 17.773 1.00 61.94 84 ALA A O 1
ATOM 676 N N . SER A 1 85 ? -4.759 9.563 18.588 1.00 59.62 85 SER A N 1
ATOM 677 C CA . SER A 1 85 ? -4.289 9.618 19.961 1.00 59.62 85 SER A CA 1
ATOM 678 C C . SER A 1 85 ? -3.188 8.572 20.171 1.00 59.62 85 SER A C 1
ATOM 680 O O . SER A 1 85 ? -3.119 7.565 19.469 1.00 59.62 85 SER A O 1
ATOM 682 N N . LYS A 1 86 ? -2.354 8.749 21.204 1.00 47.50 86 LYS A N 1
ATOM 683 C CA . LYS A 1 86 ? -1.275 7.804 21.571 1.00 47.50 86 LYS A CA 1
ATOM 684 C C . LYS A 1 86 ? -1.727 6.351 21.809 1.00 47.50 86 LYS A C 1
ATOM 686 O O . LYS A 1 86 ? -0.875 5.496 22.008 1.00 47.50 86 LYS A O 1
ATOM 691 N N . ALA A 1 87 ? -3.032 6.087 21.863 1.00 48.41 87 ALA A N 1
ATOM 692 C CA . ALA A 1 87 ? -3.592 4.765 22.104 1.00 48.41 87 ALA A CA 1
ATOM 693 C C . ALA A 1 87 ? -4.338 4.176 20.894 1.00 48.41 87 ALA A C 1
ATOM 695 O O . ALA A 1 87 ? -4.728 3.019 20.978 1.00 48.41 87 ALA A O 1
ATOM 696 N N . GLY A 1 88 ? -4.556 4.921 19.801 1.00 55.94 88 GLY A N 1
ATOM 697 C CA . GLY A 1 88 ? -5.315 4.433 18.644 1.00 55.94 88 GLY A CA 1
ATOM 698 C C . GLY A 1 88 ? -5.931 5.534 17.776 1.00 55.94 88 GLY A C 1
ATOM 699 O O . GLY A 1 88 ? -5.856 6.722 18.108 1.00 55.94 88 GLY A O 1
ATOM 700 N N . TYR A 1 89 ? -6.557 5.103 16.678 1.00 63.59 89 TYR A N 1
ATOM 701 C CA . TYR A 1 89 ? -7.226 5.950 15.692 1.00 63.59 89 TYR A CA 1
ATOM 702 C C . TYR A 1 89 ? -8.719 6.062 16.044 1.00 63.59 89 TYR A C 1
ATOM 704 O O . TYR A 1 89 ? -9.438 5.062 16.111 1.00 63.59 89 TYR A O 1
ATOM 712 N N . VAL A 1 90 ? -9.200 7.279 16.295 1.00 57.97 90 VAL A N 1
ATOM 713 C CA . VAL A 1 90 ? -10.623 7.548 16.548 1.00 57.97 90 VAL A CA 1
ATOM 714 C C . VAL A 1 90 ? -11.294 7.871 15.221 1.00 57.97 90 VAL A C 1
ATOM 716 O O . VAL A 1 90 ? -10.928 8.855 14.578 1.00 57.97 90 VAL A O 1
ATOM 719 N N . ILE A 1 91 ? -12.266 7.051 14.813 1.00 64.75 91 ILE A N 1
ATOM 720 C CA . ILE A 1 91 ? -13.023 7.263 13.579 1.00 64.75 91 ILE A CA 1
ATOM 721 C C . ILE A 1 91 ? -14.469 7.587 13.945 1.00 64.75 91 ILE A C 1
ATOM 723 O O . ILE A 1 91 ? -15.271 6.738 14.342 1.00 64.75 91 ILE A O 1
ATOM 727 N N . SER A 1 92 ? -14.812 8.857 13.800 1.00 54.25 92 SER A N 1
ATOM 728 C CA . SER A 1 92 ? -16.160 9.337 14.058 1.00 54.25 92 SER A CA 1
ATOM 729 C C . SER A 1 92 ? -17.071 8.935 12.898 1.00 54.25 92 SER A C 1
ATOM 731 O O . SER A 1 92 ? -16.815 9.314 11.759 1.00 54.25 92 SER A O 1
ATOM 733 N N . ASN A 1 93 ? -18.170 8.238 13.211 1.00 54.81 93 ASN A N 1
ATOM 734 C CA . ASN A 1 93 ? -19.285 7.927 12.304 1.00 54.81 93 ASN A CA 1
ATOM 735 C C . ASN A 1 93 ? -19.095 6.709 11.372 1.00 54.81 93 ASN A C 1
ATOM 737 O O . ASN A 1 93 ? -19.118 6.838 10.149 1.00 54.81 93 ASN A O 1
ATOM 741 N N . ILE A 1 94 ? -18.974 5.507 11.948 1.00 57.25 94 ILE A N 1
ATOM 742 C CA . ILE A 1 94 ? -18.976 4.254 11.178 1.00 57.25 94 ILE A CA 1
ATOM 743 C C . ILE A 1 94 ? -20.329 3.551 11.314 1.00 57.25 94 ILE A C 1
ATOM 745 O O . ILE A 1 94 ? -20.702 3.112 12.397 1.00 57.25 94 ILE A O 1
ATOM 749 N N . HIS A 1 95 ? -21.058 3.408 10.207 1.00 55.03 95 HIS A N 1
ATOM 750 C CA . HIS A 1 95 ? -22.401 2.809 10.184 1.00 55.03 95 HIS A CA 1
ATOM 751 C C . HIS A 1 95 ? -22.442 1.277 10.020 1.00 55.03 95 HIS A C 1
ATOM 753 O O . HIS A 1 95 ? -23.528 0.727 9.904 1.00 55.03 95 HIS A O 1
ATOM 759 N N . ASN A 1 96 ? -21.310 0.562 10.030 1.00 59.62 96 ASN A N 1
ATOM 760 C CA . ASN A 1 96 ? -21.285 -0.868 9.667 1.00 59.62 96 ASN A CA 1
ATOM 761 C C . ASN A 1 96 ? -20.361 -1.764 10.517 1.00 59.62 96 ASN A C 1
ATOM 763 O O . ASN A 1 96 ? -20.116 -2.914 10.151 1.00 59.62 96 ASN A O 1
ATOM 767 N N . LEU A 1 97 ? -19.847 -1.278 11.651 1.00 65.56 97 LEU A N 1
ATOM 768 C CA . LEU A 1 97 ? -18.942 -2.055 12.518 1.00 65.56 97 LEU A CA 1
ATOM 769 C C . LEU A 1 97 ? -19.578 -2.527 13.833 1.00 65.56 97 LEU A C 1
ATOM 771 O O . LEU A 1 97 ? -18.879 -3.129 14.643 1.00 65.56 97 LEU A O 1
ATOM 775 N N . GLU A 1 98 ? -20.880 -2.298 14.040 1.00 60.34 98 GLU A N 1
ATOM 776 C CA . GLU A 1 98 ? -21.556 -2.486 15.339 1.00 60.34 98 GLU A CA 1
ATOM 777 C C . GLU A 1 98 ? -21.432 -3.910 15.927 1.00 60.34 98 GLU A C 1
ATOM 779 O O . GLU A 1 98 ? -21.434 -4.060 17.146 1.00 60.34 98 GLU A O 1
ATOM 784 N N . ASP A 1 99 ? -21.199 -4.931 15.092 1.00 66.25 99 ASP A N 1
ATOM 785 C CA . ASP A 1 99 ? -21.057 -6.338 15.510 1.00 66.25 99 ASP A CA 1
ATOM 786 C C . ASP A 1 99 ? -19.654 -6.933 15.268 1.00 66.25 99 ASP A C 1
ATOM 788 O O . ASP A 1 99 ? -19.459 -8.153 15.323 1.00 66.25 99 ASP A O 1
ATOM 792 N N . LYS A 1 100 ? -18.658 -6.108 14.926 1.00 70.56 100 LYS A N 1
ATOM 793 C CA . LYS A 1 100 ? -17.321 -6.574 14.530 1.00 70.56 100 LYS A CA 1
ATOM 794 C C . LYS A 1 100 ? -16.312 -6.283 15.631 1.00 70.56 100 LYS A C 1
ATOM 796 O O . LYS A 1 100 ? -16.186 -5.156 16.080 1.00 70.56 100 LYS A O 1
ATOM 801 N N . THR A 1 101 ? -15.566 -7.303 16.048 1.00 71.88 101 THR A N 1
ATOM 802 C CA . THR A 1 101 ? -14.531 -7.179 17.090 1.00 71.88 101 THR A CA 1
ATOM 803 C C . THR A 1 101 ? -13.174 -6.754 16.540 1.00 71.88 101 THR A C 1
ATOM 805 O O . THR A 1 101 ? -12.406 -6.098 17.238 1.00 71.88 101 THR A O 1
ATOM 808 N N . THR A 1 102 ? -12.873 -7.120 15.294 1.00 80.19 102 THR A N 1
ATOM 809 C CA . THR A 1 102 ? -11.577 -6.883 14.651 1.00 80.19 102 THR A CA 1
ATOM 810 C C . THR A 1 102 ? -11.765 -6.376 13.229 1.00 80.19 102 THR A C 1
ATOM 812 O O . THR A 1 102 ? -12.662 -6.826 12.510 1.00 80.19 102 THR A O 1
ATOM 815 N N . VAL A 1 103 ? -10.903 -5.448 12.831 1.00 82.75 103 VAL A N 1
ATOM 816 C CA . VAL A 1 103 ? -10.819 -4.885 11.481 1.00 82.75 103 VAL A CA 1
ATOM 817 C C . VAL A 1 103 ? -9.368 -4.873 11.029 1.00 82.75 103 VAL A C 1
ATOM 819 O O . VAL A 1 103 ? -8.452 -4.765 11.840 1.00 82.75 103 VAL A O 1
ATOM 822 N N . HIS A 1 104 ? -9.161 -4.963 9.728 1.00 85.12 104 HIS A N 1
ATOM 823 C CA . HIS A 1 104 ? -7.881 -4.709 9.095 1.00 85.12 104 HIS A CA 1
ATOM 824 C C . HIS A 1 104 ? -7.826 -3.252 8.655 1.00 85.12 104 HIS A C 1
ATOM 826 O O . HIS A 1 104 ? -8.827 -2.698 8.195 1.00 85.12 104 HIS A O 1
ATOM 832 N N . ILE A 1 105 ? -6.660 -2.637 8.808 1.00 80.25 105 ILE A N 1
ATOM 833 C CA . ILE A 1 105 ? -6.417 -1.253 8.427 1.00 80.25 105 ILE A CA 1
ATOM 834 C C . ILE A 1 105 ? -5.178 -1.223 7.545 1.00 80.25 105 ILE A C 1
ATOM 836 O O . ILE A 1 105 ? -4.100 -1.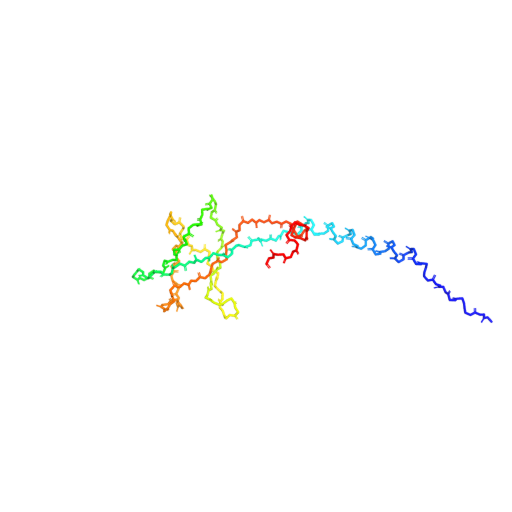618 7.980 1.00 80.25 105 ILE A O 1
ATOM 840 N N . ASP A 1 106 ? -5.333 -0.764 6.310 1.00 84.31 106 ASP A N 1
ATOM 841 C CA . ASP A 1 106 ? -4.224 -0.492 5.406 1.00 84.31 106 ASP A CA 1
ATOM 842 C C . ASP A 1 106 ? -3.754 0.947 5.653 1.00 84.31 106 ASP A C 1
ATOM 844 O O . ASP A 1 106 ? -4.489 1.919 5.440 1.00 84.31 106 ASP A O 1
ATOM 848 N N . VAL A 1 107 ? -2.514 1.071 6.115 1.00 77.50 107 VAL A N 1
ATOM 849 C CA . VAL A 1 107 ? -1.898 2.337 6.505 1.00 77.50 107 VAL A CA 1
ATOM 850 C C . VAL A 1 107 ? -0.758 2.663 5.546 1.00 77.50 107 VAL A C 1
ATOM 852 O O . VAL A 1 107 ? 0.106 1.817 5.314 1.00 77.50 107 VAL A O 1
ATOM 855 N N . GLU A 1 108 ? -0.749 3.865 4.958 1.00 78.50 108 GLU A N 1
ATOM 856 C CA . GLU A 1 108 ? 0.357 4.287 4.086 1.00 78.50 108 GLU A CA 1
ATOM 857 C C . GLU A 1 108 ? 1.622 4.481 4.928 1.00 78.50 108 GLU A C 1
ATOM 859 O O . GLU A 1 108 ? 1.634 5.253 5.886 1.00 78.50 108 GLU A O 1
ATOM 864 N N . THR A 1 109 ? 2.686 3.765 4.574 1.00 75.56 109 THR A N 1
ATOM 865 C CA . THR A 1 109 ? 3.961 3.785 5.309 1.00 75.56 109 THR A CA 1
ATOM 866 C C . THR A 1 109 ? 5.010 4.627 4.598 1.00 75.56 109 THR A C 1
ATOM 868 O O . THR A 1 109 ? 5.771 5.354 5.232 1.00 75.56 109 THR A O 1
ATOM 871 N N . GLU A 1 110 ? 5.054 4.545 3.271 1.00 76.88 110 GLU A N 1
ATOM 872 C CA . GLU A 1 110 ? 6.034 5.244 2.451 1.00 76.88 110 GLU A CA 1
ATOM 873 C C . GLU A 1 110 ? 5.546 5.401 1.007 1.00 76.88 110 GLU A C 1
ATOM 875 O O . GLU A 1 110 ? 4.669 4.676 0.536 1.00 76.88 110 GLU A O 1
ATOM 880 N N . GLN A 1 111 ? 6.174 6.321 0.270 1.00 82.81 111 GLN A N 1
ATOM 881 C CA . GLN A 1 111 ? 6.042 6.405 -1.182 1.00 82.81 111 GLN A CA 1
ATOM 882 C C . GLN A 1 111 ? 7.329 5.934 -1.839 1.00 82.81 111 GLN A C 1
ATOM 884 O O . GLN A 1 111 ? 8.379 6.564 -1.697 1.00 82.81 111 GLN A O 1
ATOM 889 N N . MET A 1 112 ? 7.231 4.857 -2.611 1.00 84.19 112 MET A N 1
ATOM 890 C CA . MET A 1 112 ? 8.360 4.288 -3.339 1.00 84.19 112 MET A CA 1
ATOM 891 C C . MET A 1 112 ? 8.189 4.482 -4.839 1.00 84.19 112 MET A C 1
ATOM 893 O O . MET A 1 112 ? 7.078 4.634 -5.348 1.00 84.19 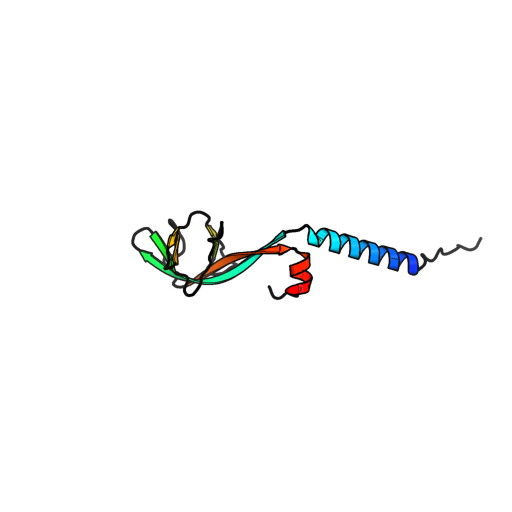112 MET A O 1
ATOM 897 N N . THR A 1 113 ? 9.289 4.454 -5.584 1.00 87.44 113 THR A N 1
ATOM 898 C CA . THR A 1 113 ? 9.182 4.410 -7.046 1.00 87.44 113 THR A CA 1
ATOM 899 C C . THR A 1 113 ? 8.757 3.019 -7.516 1.00 87.44 113 THR A C 1
ATOM 901 O O . THR A 1 113 ? 9.120 2.005 -6.917 1.00 87.44 113 THR A O 1
ATOM 904 N N . LEU A 1 114 ? 8.032 2.943 -8.635 1.00 86.12 114 LEU A N 1
ATOM 905 C CA . LEU A 1 114 ? 7.663 1.664 -9.247 1.00 86.12 114 LEU A CA 1
ATOM 906 C C . LEU A 1 114 ? 8.908 0.822 -9.574 1.00 86.12 114 LEU A C 1
ATOM 908 O O . LEU A 1 114 ? 8.885 -0.398 -9.432 1.00 86.12 114 LEU A O 1
ATOM 912 N N . PHE A 1 115 ? 10.012 1.473 -9.953 1.00 86.62 115 PHE A N 1
ATOM 913 C CA . PHE A 1 115 ? 11.300 0.805 -10.140 1.00 86.62 115 PHE A CA 1
ATOM 914 C C . PHE A 1 115 ? 11.760 0.089 -8.860 1.00 86.62 115 PHE A C 1
ATOM 916 O O . PHE A 1 115 ? 12.109 -1.089 -8.890 1.00 86.62 115 PHE A O 1
ATOM 923 N N . GLU A 1 116 ? 11.733 0.772 -7.717 1.00 85.38 116 GLU A N 1
ATOM 924 C CA . GLU A 1 116 ? 12.131 0.170 -6.445 1.00 85.38 116 GLU A CA 1
ATOM 925 C C . GLU A 1 116 ? 11.216 -0.972 -6.022 1.00 85.38 116 GLU A C 1
ATOM 927 O O . GLU A 1 116 ? 11.718 -1.977 -5.529 1.00 85.38 116 GLU A O 1
ATOM 932 N N . ILE A 1 117 ? 9.909 -0.866 -6.266 1.00 84.81 117 ILE A N 1
ATOM 933 C CA . ILE A 1 117 ? 8.968 -1.961 -6.006 1.00 84.81 117 ILE A CA 1
ATOM 934 C C . ILE A 1 117 ? 9.345 -3.206 -6.821 1.00 84.81 117 ILE A C 1
ATOM 936 O O . ILE A 1 117 ? 9.489 -4.288 -6.251 1.00 84.81 117 ILE A O 1
ATOM 940 N N . ILE A 1 118 ? 9.578 -3.046 -8.130 1.00 81.94 118 ILE A N 1
ATOM 941 C CA . ILE A 1 118 ? 9.930 -4.151 -9.037 1.00 81.94 118 ILE A CA 1
ATOM 942 C C . ILE A 1 118 ? 11.219 -4.857 -8.587 1.00 81.94 118 ILE A C 1
ATOM 944 O O . ILE A 1 118 ? 11.283 -6.084 -8.614 1.00 81.94 118 ILE A O 1
ATOM 948 N N . PHE A 1 119 ? 12.246 -4.106 -8.174 1.00 81.62 119 PHE A N 1
ATOM 949 C CA . PHE A 1 119 ? 13.577 -4.670 -7.909 1.00 81.62 119 PHE A CA 1
ATOM 950 C C . PHE A 1 119 ? 13.872 -5.003 -6.443 1.00 81.62 119 PHE A C 1
ATOM 952 O O . PHE A 1 119 ? 14.650 -5.921 -6.194 1.00 81.62 119 PHE A O 1
ATOM 959 N N . LYS A 1 120 ? 13.316 -4.265 -5.474 1.00 77.62 120 LYS A N 1
ATOM 960 C CA . LYS A 1 120 ? 13.607 -4.463 -4.042 1.00 77.62 120 LYS A CA 1
ATOM 961 C C . LYS A 1 120 ? 12.583 -5.351 -3.348 1.00 77.62 120 LYS A C 1
ATOM 963 O O . LYS A 1 120 ? 12.964 -6.085 -2.444 1.00 77.62 120 LYS A O 1
ATOM 968 N N . ARG A 1 121 ? 11.309 -5.273 -3.744 1.00 69.25 121 ARG A N 1
ATOM 969 C CA . ARG A 1 121 ? 10.224 -6.029 -3.098 1.00 69.25 121 ARG A CA 1
ATOM 970 C C . ARG A 1 121 ? 9.782 -7.256 -3.892 1.00 69.25 121 ARG A C 1
ATOM 972 O O . ARG A 1 121 ? 9.030 -8.054 -3.364 1.00 69.25 121 ARG A O 1
ATOM 979 N N . GLY A 1 122 ? 10.253 -7.440 -5.130 1.00 58.41 122 GLY A N 1
ATOM 980 C CA . GLY A 1 122 ? 10.112 -8.704 -5.868 1.00 58.41 122 GLY A CA 1
ATOM 981 C C . GLY A 1 122 ? 8.674 -9.181 -6.113 1.00 58.41 122 GLY A C 1
ATOM 982 O O . GLY A 1 122 ? 8.488 -10.325 -6.512 1.00 58.41 122 GLY A O 1
ATOM 983 N N . GLY A 1 123 ? 7.671 -8.326 -5.895 1.00 54.62 123 GLY A N 1
ATOM 984 C CA . GLY A 1 123 ? 6.261 -8.717 -5.919 1.00 54.62 123 GLY A CA 1
ATOM 985 C C . GLY A 1 123 ? 5.737 -9.353 -4.625 1.00 54.62 123 GLY A C 1
ATOM 986 O O . GLY A 1 123 ? 4.586 -9.770 -4.632 1.00 54.62 123 GLY A O 1
ATOM 987 N N . ASP A 1 124 ? 6.516 -9.390 -3.537 1.00 52.12 124 ASP A N 1
ATOM 988 C CA . ASP A 1 124 ? 6.039 -9.744 -2.189 1.00 52.12 124 ASP A CA 1
ATOM 989 C C . ASP A 1 124 ? 5.290 -8.543 -1.567 1.00 52.12 124 ASP A C 1
ATOM 991 O O . ASP A 1 124 ? 5.737 -7.938 -0.587 1.00 52.12 124 ASP A O 1
ATOM 995 N N . ILE A 1 125 ? 4.184 -8.142 -2.203 1.00 49.97 125 ILE A N 1
ATOM 996 C CA . ILE A 1 125 ? 3.165 -7.225 -1.663 1.00 49.97 125 ILE A CA 1
ATOM 997 C C . ILE A 1 125 ? 1.883 -8.026 -1.469 1.00 49.97 125 ILE A C 1
ATOM 999 O O . ILE A 1 125 ? 1.506 -8.744 -2.424 1.00 49.97 125 ILE A O 1
#

pLDDT: mean 73.76, std 12.84, range [43.66, 94.69]